Protein AF-A0A1B6IDR6-F1 (afdb_monomer_lite)

pLDDT: mean 71.95, std 17.37, range [39.53, 93.69]

Radius of gyration: 31.3 Å; chains: 1; bounding box: 97×71×40 Å

Secondary structure (DSSP, 8-state):
--------------------------------------------------------------BHHHH-SS--TTTTSBP------HHHHT-HHHHHHHHHHHS-HHHHT--THHHHHHHHHHHHHS---SHHHHHHHHHH--

Foldseek 3Di:
DDDDDDDDDDDDDDDDDDDDDPDDDDDDDDDDDDDDDDDDDDDDDDDDDDPPPPCPPPLPFDFLVNVDPDDDPRRVATDQDDDDDPVVVPPCSNLVSVVLNLDDPVLNPDDDPVNVVVVVVVCVVPPDPDPVVVVVVSVPPD

Organism: NCBI:txid320908

Structure (mmCIF, N/CA/C/O backbone):
data_AF-A0A1B6IDR6-F1
#
_entry.id   AF-A0A1B6IDR6-F1
#
loop_
_atom_site.group_PDB
_atom_site.id
_atom_site.type_symbol
_atom_site.label_atom_id
_atom_site.label_alt_id
_atom_site.label_comp_id
_atom_site.label_asym_id
_atom_site.label_entity_id
_atom_site.label_seq_id
_atom_site.pdbx_PDB_ins_code
_atom_site.Cartn_x
_atom_site.Cartn_y
_atom_site.Cartn_z
_atom_site.occupancy
_atom_site.B_iso_or_equiv
_atom_site.auth_seq_id
_atom_site.auth_comp_id
_atom_site.auth_asym_id
_atom_site.auth_atom_id
_atom_site.pdbx_PDB_model_num
ATOM 1 N N . VAL A 1 1 ? -64.707 -9.110 27.534 1.00 45.97 1 VAL A N 1
ATOM 2 C CA . VAL A 1 1 ? -63.615 -9.644 26.687 1.00 45.97 1 VAL A CA 1
ATOM 3 C C . VAL A 1 1 ? -63.129 -8.478 25.831 1.00 45.97 1 VAL A C 1
ATOM 5 O O . VAL A 1 1 ? -63.886 -8.035 24.987 1.00 45.97 1 VAL A O 1
ATOM 8 N N . LEU A 1 2 ? -62.181 -7.695 26.364 1.00 39.53 2 LEU A N 1
ATOM 9 C CA . LEU A 1 2 ? -60.781 -7.611 25.886 1.00 39.53 2 LEU A CA 1
ATOM 10 C C . LEU A 1 2 ? -60.692 -6.940 24.498 1.00 39.53 2 LEU A C 1
ATOM 12 O O . LEU A 1 2 ? -61.135 -7.527 23.525 1.00 39.53 2 LEU A O 1
ATOM 16 N N . GLN A 1 3 ? -60.335 -5.642 24.461 1.00 47.47 3 GLN A N 1
ATOM 17 C CA . GLN A 1 3 ? -59.024 -5.112 23.997 1.00 47.47 3 GLN A CA 1
ATOM 18 C C . GLN A 1 3 ? -58.888 -5.184 22.456 1.00 47.47 3 GLN A C 1
ATOM 20 O O . GLN A 1 3 ? -59.050 -6.247 21.889 1.00 47.47 3 GLN A O 1
ATOM 25 N N . MET A 1 4 ? -58.660 -4.124 21.675 1.00 51.09 4 MET A N 1
ATOM 26 C CA . MET A 1 4 ? -57.538 -3.175 21.671 1.00 51.09 4 MET A CA 1
ATOM 27 C C . MET A 1 4 ? -57.885 -2.034 20.688 1.00 51.09 4 MET A C 1
ATOM 29 O O . MET A 1 4 ? -58.405 -2.289 19.609 1.00 51.09 4 MET A O 1
ATOM 33 N N . LEU A 1 5 ? -57.840 -0.772 21.113 1.00 46.59 5 LEU A N 1
ATOM 34 C CA . LEU A 1 5 ? -56.722 0.170 20.930 1.00 46.59 5 LEU A CA 1
ATOM 35 C C . LEU A 1 5 ? -56.468 0.612 19.473 1.00 46.59 5 LEU A C 1
ATOM 37 O O . LEU A 1 5 ? -55.814 -0.067 18.696 1.00 46.59 5 LEU A O 1
ATOM 41 N N . GLN A 1 6 ? -56.931 1.839 19.211 1.00 45.03 6 GLN A N 1
ATOM 42 C CA . GLN A 1 6 ? -56.190 2.921 18.550 1.00 45.03 6 GLN A CA 1
ATOM 43 C C . GLN A 1 6 ? -55.741 2.692 17.097 1.00 45.03 6 GLN A C 1
ATOM 45 O O . GLN A 1 6 ? -54.623 2.279 16.814 1.00 45.03 6 GLN A O 1
ATOM 50 N N . THR A 1 7 ? -56.578 3.138 16.158 1.00 49.56 7 THR A N 1
ATOM 51 C CA . THR A 1 7 ? -56.129 3.552 14.824 1.00 49.56 7 THR A CA 1
ATOM 52 C C . THR A 1 7 ? -55.403 4.895 14.945 1.00 49.56 7 THR A C 1
ATOM 54 O O . THR A 1 7 ? -56.038 5.929 15.156 1.00 49.56 7 THR A O 1
ATOM 57 N N . TRP A 1 8 ? -54.074 4.893 14.853 1.00 50.78 8 TRP A N 1
ATOM 58 C CA . TRP A 1 8 ? -53.280 6.118 14.747 1.00 50.78 8 TRP A CA 1
ATOM 59 C C . TRP A 1 8 ? -53.428 6.729 13.350 1.00 50.78 8 TRP A C 1
ATOM 61 O O . TRP A 1 8 ? -52.929 6.199 12.360 1.00 50.78 8 TRP A O 1
ATOM 71 N N . THR A 1 9 ? -54.120 7.863 13.288 1.00 49.69 9 THR A N 1
ATOM 72 C CA . THR A 1 9 ? -54.093 8.802 12.169 1.00 49.69 9 THR A CA 1
ATOM 73 C C . THR A 1 9 ? -52.816 9.631 12.271 1.00 49.69 9 THR A C 1
ATOM 75 O O . THR A 1 9 ? -52.709 10.479 13.156 1.00 49.69 9 THR A O 1
ATOM 78 N N . TRP A 1 10 ? -51.850 9.408 11.383 1.00 48.12 10 TRP A N 1
ATOM 79 C CA . TRP A 1 10 ? -50.728 10.330 11.226 1.00 48.12 10 TRP A CA 1
ATOM 80 C C . TRP A 1 10 ? -51.032 11.286 10.079 1.00 48.12 10 TRP A C 1
ATOM 82 O O . TRP A 1 10 ? -50.934 10.934 8.906 1.00 48.12 10 TRP A O 1
ATOM 92 N N . THR A 1 11 ? -51.442 12.493 10.451 1.00 46.28 11 THR A N 1
ATOM 93 C CA . THR A 1 11 ? -51.477 13.670 9.586 1.00 46.28 11 THR A CA 1
ATOM 94 C C . THR A 1 11 ? -50.036 14.149 9.415 1.00 46.28 11 THR A C 1
ATOM 96 O O . THR A 1 11 ? -49.395 14.526 10.392 1.00 46.28 11 THR A O 1
ATOM 99 N N . THR A 1 12 ? -49.496 14.103 8.201 1.00 61.94 12 THR A N 1
ATOM 100 C CA . THR A 1 12 ? -48.190 14.695 7.884 1.00 61.94 12 THR A CA 1
ATOM 101 C C . THR A 1 12 ? -48.367 16.186 7.627 1.00 61.94 12 THR A C 1
ATOM 103 O O . THR A 1 12 ? -48.881 16.585 6.583 1.00 61.94 12 THR A O 1
ATOM 106 N N . GLU A 1 13 ? -47.960 16.997 8.597 1.00 58.62 13 GLU A N 1
ATOM 107 C CA . GLU A 1 13 ? -47.799 18.443 8.472 1.00 58.62 13 GLU A CA 1
ATOM 108 C C . GLU A 1 13 ? -46.514 18.725 7.678 1.00 58.62 13 GLU A C 1
ATOM 110 O O . GLU A 1 13 ? -45.419 18.344 8.090 1.00 58.62 13 GLU A O 1
ATOM 115 N N . ALA A 1 14 ? -46.655 19.319 6.492 1.00 51.84 14 ALA A N 1
ATOM 116 C CA . ALA A 1 14 ? -45.537 19.749 5.661 1.00 51.84 14 ALA A CA 1
ATOM 117 C C . ALA A 1 14 ? -45.108 21.153 6.100 1.00 51.84 14 ALA A C 1
ATOM 119 O O . ALA A 1 14 ? -45.814 22.127 5.841 1.00 51.84 14 ALA A O 1
ATOM 120 N N . THR A 1 15 ? -43.960 21.259 6.766 1.00 62.22 15 THR A N 1
ATOM 121 C CA . THR A 1 15 ? -43.306 22.543 7.009 1.00 62.22 15 THR A CA 1
ATOM 122 C C . THR A 1 15 ? -42.453 22.919 5.802 1.00 62.22 15 THR A C 1
ATOM 124 O O . THR A 1 15 ? -41.467 22.272 5.451 1.00 62.22 15 THR A O 1
ATOM 127 N N . ASP A 1 16 ? -42.911 23.981 5.156 1.00 48.03 16 ASP A N 1
ATOM 128 C CA . ASP A 1 16 ? -42.310 24.712 4.052 1.00 48.03 16 ASP A CA 1
ATOM 129 C C . ASP A 1 16 ? -40.982 25.352 4.505 1.00 48.03 16 ASP A C 1
ATOM 131 O O . ASP A 1 16 ? -40.967 26.316 5.272 1.00 48.03 16 ASP A O 1
ATOM 135 N N . MET A 1 17 ? -39.845 24.779 4.097 1.00 62.53 17 MET A N 1
ATOM 136 C CA . MET A 1 17 ? -38.533 25.403 4.291 1.00 62.53 17 MET A CA 1
ATOM 137 C C . MET A 1 17 ? -38.194 26.241 3.061 1.00 62.53 17 MET A C 1
ATOM 139 O O . MET A 1 17 ? -37.616 25.762 2.086 1.00 62.53 17 MET A O 1
ATOM 143 N N . ASN A 1 18 ? -38.558 27.514 3.153 1.00 56.66 18 ASN A N 1
ATOM 144 C CA . ASN A 1 18 ? -38.199 28.575 2.228 1.00 56.66 18 ASN A CA 1
ATOM 145 C C . ASN A 1 18 ? -36.670 28.803 2.260 1.00 56.66 18 ASN A C 1
ATOM 147 O O . ASN A 1 18 ? -36.147 29.372 3.219 1.00 56.66 18 ASN A O 1
ATOM 151 N N . VAL A 1 19 ? -35.938 28.337 1.241 1.00 57.50 19 VAL A N 1
ATOM 152 C CA . VAL A 1 19 ? -34.518 28.677 1.042 1.00 57.50 19 VAL A CA 1
ATOM 153 C C . VAL A 1 19 ? -34.463 29.951 0.211 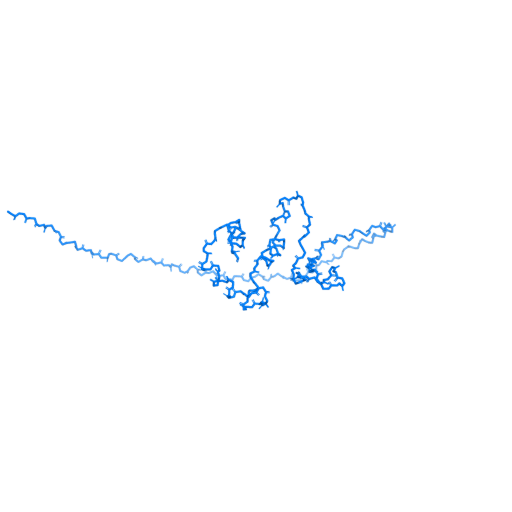1.00 57.50 19 VAL A C 1
ATOM 155 O O . VAL A 1 19 ? -34.594 29.918 -1.010 1.00 57.50 19 VAL A O 1
ATOM 158 N N . ASP A 1 20 ? -34.299 31.074 0.902 1.00 49.78 20 ASP A N 1
ATOM 159 C CA . ASP A 1 20 ? -34.012 32.359 0.277 1.00 49.78 20 ASP A CA 1
ATOM 160 C C . ASP A 1 20 ? -32.621 32.298 -0.372 1.00 49.78 20 ASP A C 1
ATOM 162 O O . ASP A 1 20 ? -31.607 32.036 0.284 1.00 49.78 20 ASP A O 1
ATOM 166 N N . ALA A 1 21 ? -32.589 32.462 -1.691 1.00 52.00 21 ALA A N 1
ATOM 167 C CA . ALA A 1 21 ? -31.373 32.491 -2.479 1.00 52.00 21 ALA A CA 1
ATOM 168 C C . ALA A 1 21 ? -30.708 33.859 -2.289 1.00 52.00 21 ALA A C 1
ATOM 170 O O . ALA A 1 21 ? -31.050 34.827 -2.968 1.00 52.00 21 ALA A O 1
ATOM 171 N N . SER A 1 22 ? -29.731 33.951 -1.385 1.00 52.97 22 SER A N 1
ATOM 172 C CA . SER A 1 22 ? -28.873 35.129 -1.310 1.00 52.97 22 SER A CA 1
ATOM 173 C C . SER A 1 22 ? -27.966 35.187 -2.544 1.00 52.97 22 SER A C 1
ATOM 175 O O . SER A 1 22 ? -26.954 34.497 -2.667 1.00 52.97 22 SER A O 1
ATOM 177 N N . VAL A 1 23 ? -28.375 36.029 -3.489 1.00 54.47 23 VAL A N 1
ATOM 178 C CA . VAL A 1 23 ? -27.578 36.502 -4.620 1.00 54.47 23 VAL A CA 1
ATOM 179 C C . VAL A 1 23 ? -26.309 37.162 -4.073 1.00 54.47 23 VAL A C 1
ATOM 181 O O . VAL A 1 23 ? -26.379 38.187 -3.399 1.00 54.47 23 VAL A O 1
ATOM 184 N N . THR A 1 24 ? -25.138 36.586 -4.347 1.00 60.94 24 THR A N 1
ATOM 185 C CA . THR A 1 24 ? -23.856 37.261 -4.113 1.00 60.94 24 THR A CA 1
ATOM 186 C C . THR A 1 24 ? -23.563 38.157 -5.310 1.00 60.94 24 THR A C 1
ATOM 188 O O . THR A 1 24 ? -23.159 37.671 -6.366 1.00 60.94 24 THR A O 1
ATOM 191 N N . ASP A 1 25 ? -23.816 39.451 -5.143 1.00 57.53 25 ASP A N 1
ATOM 192 C CA . ASP A 1 25 ? -23.490 40.504 -6.102 1.00 57.53 25 ASP A CA 1
ATOM 193 C C . ASP A 1 25 ? -21.963 40.608 -6.273 1.00 57.53 25 ASP A C 1
ATOM 195 O O . ASP A 1 25 ? -21.225 40.868 -5.317 1.00 57.53 25 ASP A O 1
ATOM 199 N N . ALA A 1 26 ? -21.479 40.323 -7.481 1.00 57.41 26 ALA A N 1
ATOM 200 C CA . ALA A 1 26 ? -20.073 40.428 -7.842 1.00 57.41 26 ALA A CA 1
ATOM 201 C C . ALA A 1 26 ? -19.791 41.871 -8.266 1.00 57.41 26 ALA A C 1
ATOM 203 O O . ALA A 1 26 ? -20.066 42.259 -9.399 1.00 57.41 26 ALA A O 1
ATOM 204 N N . THR A 1 27 ? -19.239 4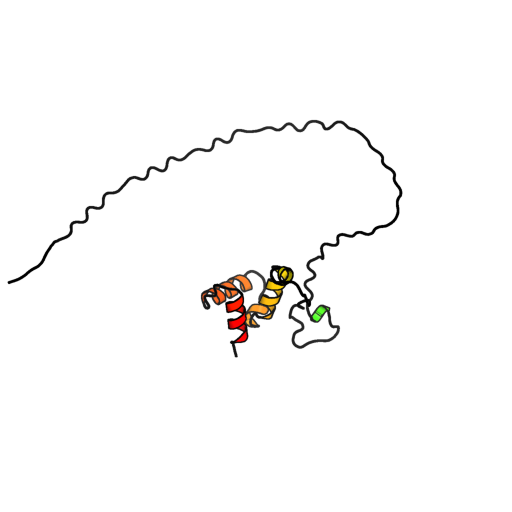2.663 -7.349 1.00 65.38 27 THR A N 1
ATOM 205 C CA . THR A 1 27 ? -18.727 43.997 -7.662 1.00 65.38 27 THR A CA 1
ATOM 206 C C . THR A 1 27 ? -17.247 43.925 -8.030 1.00 65.38 27 THR A C 1
ATOM 208 O O . THR A 1 27 ? -16.402 43.478 -7.249 1.00 65.38 27 THR A O 1
ATOM 211 N N . ASP A 1 28 ? -16.988 44.357 -9.265 1.00 54.94 28 ASP A N 1
ATOM 212 C CA . ASP A 1 28 ? -15.700 44.608 -9.907 1.00 54.94 28 ASP A CA 1
ATOM 213 C C . ASP A 1 28 ? -14.731 45.368 -9.000 1.00 54.94 28 ASP A C 1
ATOM 215 O O . ASP A 1 28 ? -15.088 46.365 -8.366 1.00 54.94 28 ASP A O 1
ATOM 219 N N . ARG A 1 29 ? -13.469 44.934 -8.982 1.00 65.31 29 ARG A N 1
ATOM 220 C CA . ARG A 1 29 ? -12.372 45.748 -8.459 1.00 65.31 29 ARG A CA 1
ATOM 221 C C . ARG A 1 29 ? -11.245 45.756 -9.477 1.00 65.31 29 ARG A C 1
ATOM 223 O O . ARG A 1 29 ? -10.352 44.912 -9.426 1.00 65.31 29 ARG A O 1
ATOM 230 N N . ASP A 1 30 ? -11.305 46.733 -10.372 1.00 57.97 30 ASP A N 1
ATOM 231 C CA . ASP A 1 30 ? -10.171 47.163 -11.177 1.00 57.97 30 ASP A CA 1
ATOM 232 C C . ASP A 1 30 ? -9.056 47.636 -10.234 1.00 57.97 30 ASP A C 1
ATOM 234 O O . ASP A 1 30 ? -9.193 48.640 -9.531 1.00 57.97 30 ASP A O 1
ATOM 238 N N . VAL A 1 31 ? -7.956 46.884 -10.165 1.00 63.12 31 VAL A N 1
ATOM 239 C CA . VAL A 1 31 ? -6.709 47.357 -9.555 1.00 63.12 31 VAL A CA 1
ATOM 240 C C . VAL A 1 31 ? -5.769 47.690 -10.698 1.00 63.12 31 VAL A C 1
ATOM 242 O O . VAL A 1 31 ? -5.173 46.804 -11.310 1.00 63.12 31 VAL A O 1
ATOM 245 N N . ASP A 1 32 ? -5.700 48.987 -10.986 1.00 50.94 32 ASP A N 1
ATOM 246 C CA . ASP A 1 32 ? -4.810 49.587 -11.968 1.00 50.94 32 ASP A CA 1
ATOM 247 C C . ASP A 1 32 ? -3.362 49.146 -11.731 1.00 50.94 32 ASP A C 1
ATOM 249 O O . ASP A 1 32 ? -2.776 49.323 -10.658 1.00 50.94 32 ASP A O 1
ATOM 253 N N . ALA A 1 33 ? -2.775 48.574 -12.777 1.00 55.94 33 ALA A N 1
ATOM 254 C CA . ALA A 1 33 ? -1.351 48.351 -12.873 1.00 55.94 33 ALA A CA 1
ATOM 255 C C . ALA A 1 33 ? -0.671 49.697 -13.150 1.00 55.94 33 ALA A C 1
ATOM 257 O O . ALA A 1 33 ? -0.612 50.143 -14.294 1.00 55.94 33 ALA A O 1
ATOM 258 N N . SER A 1 34 ? -0.122 50.344 -12.122 1.00 53.38 34 SER A N 1
ATOM 259 C CA . SER A 1 34 ? 0.796 51.458 -12.348 1.00 53.38 34 SER A CA 1
ATOM 260 C C . SER A 1 34 ? 1.837 51.605 -11.236 1.00 53.38 34 SER A C 1
ATOM 262 O O . SER A 1 34 ? 1.526 52.030 -10.128 1.00 53.38 34 SER A O 1
ATOM 264 N N . VAL A 1 35 ? 3.084 51.340 -11.636 1.00 53.84 35 VAL A N 1
ATOM 265 C CA . VAL A 1 35 ? 4.318 52.002 -11.188 1.00 53.84 35 VAL A CA 1
ATOM 266 C C . VAL A 1 35 ? 4.801 51.676 -9.770 1.00 53.84 35 VAL A C 1
ATOM 268 O O . VAL A 1 35 ? 4.411 52.298 -8.789 1.00 53.84 35 VAL A O 1
ATOM 271 N N . THR A 1 36 ? 5.793 50.788 -9.688 1.00 55.03 36 THR A N 1
ATOM 272 C CA . THR A 1 36 ? 6.848 50.911 -8.673 1.00 55.03 36 THR A CA 1
ATOM 273 C C . THR A 1 36 ? 8.056 51.548 -9.343 1.00 55.03 36 THR A C 1
ATOM 275 O O . THR A 1 36 ? 8.786 50.880 -10.077 1.00 55.03 36 THR A O 1
ATOM 278 N N . ASP A 1 37 ? 8.202 52.854 -9.141 1.00 55.56 37 ASP A N 1
ATOM 279 C CA . ASP A 1 37 ? 9.394 53.602 -9.524 1.00 55.56 37 ASP A CA 1
ATOM 280 C C . ASP A 1 37 ? 10.534 53.302 -8.532 1.00 55.56 37 ASP A C 1
ATOM 282 O O . ASP A 1 37 ? 10.302 52.983 -7.364 1.00 55.56 37 ASP A O 1
ATOM 286 N N . ALA A 1 38 ? 11.752 53.319 -9.057 1.00 53.69 38 ALA A N 1
ATOM 287 C CA . ALA A 1 38 ? 12.945 52.628 -8.575 1.00 53.69 38 ALA A CA 1
ATOM 288 C C . ALA A 1 38 ? 13.541 53.106 -7.232 1.00 53.69 38 ALA A C 1
ATOM 290 O O . ALA A 1 38 ? 13.528 54.295 -6.935 1.00 53.69 38 ALA A O 1
ATOM 291 N N . THR A 1 39 ? 14.250 52.204 -6.533 1.00 60.84 39 THR A N 1
ATOM 292 C CA . THR A 1 39 ? 15.574 52.523 -5.961 1.00 60.84 39 THR A CA 1
ATOM 293 C C . THR A 1 39 ? 16.498 51.310 -5.972 1.00 60.84 39 THR A C 1
ATOM 295 O O . THR A 1 39 ? 16.214 50.266 -5.388 1.00 60.84 39 THR A O 1
ATOM 298 N N . ASP A 1 40 ? 17.605 51.548 -6.655 1.00 53.38 40 ASP A N 1
ATOM 299 C CA . ASP A 1 40 ? 18.841 50.806 -6.810 1.00 53.38 40 ASP A CA 1
ATOM 300 C C . ASP A 1 40 ? 19.575 50.613 -5.466 1.00 53.38 40 ASP A C 1
ATOM 302 O O . ASP A 1 40 ? 19.755 51.567 -4.705 1.00 53.38 40 ASP A O 1
ATOM 306 N N . MET A 1 41 ? 19.992 49.381 -5.173 1.00 63.94 41 MET A N 1
ATOM 307 C CA . MET A 1 41 ? 21.013 49.076 -4.169 1.00 63.94 41 MET A CA 1
ATOM 308 C C . MET A 1 41 ? 21.899 47.959 -4.718 1.00 63.94 41 MET A C 1
ATOM 310 O O . MET A 1 41 ? 21.691 46.779 -4.433 1.00 63.94 41 MET A O 1
ATOM 314 N N . ASP A 1 42 ? 22.912 48.350 -5.484 1.00 55.25 42 ASP A N 1
ATOM 315 C CA . ASP A 1 42 ? 24.104 47.540 -5.697 1.00 55.25 42 ASP A CA 1
ATOM 316 C C . ASP A 1 42 ? 24.775 47.248 -4.342 1.00 55.25 42 ASP A C 1
ATOM 318 O O . ASP A 1 42 ? 25.369 48.124 -3.708 1.00 55.25 42 ASP A O 1
ATOM 322 N N . VAL A 1 43 ? 24.697 45.995 -3.892 1.00 58.12 43 VAL A N 1
ATOM 323 C CA . VAL A 1 43 ? 25.578 45.456 -2.850 1.00 58.12 43 VAL A CA 1
ATOM 324 C C . VAL A 1 43 ? 26.440 44.385 -3.502 1.00 58.12 43 VAL A C 1
ATOM 326 O O . VAL A 1 43 ? 26.093 43.205 -3.506 1.00 58.12 43 VAL A O 1
ATOM 329 N N . ASP A 1 44 ? 27.576 44.802 -4.059 1.00 46.38 44 ASP A N 1
ATOM 330 C CA . ASP A 1 44 ? 28.674 43.875 -4.311 1.00 46.38 44 ASP A CA 1
ATOM 331 C C . ASP A 1 44 ? 29.351 43.563 -2.972 1.00 46.38 44 ASP A C 1
ATOM 333 O O . ASP A 1 44 ? 30.061 44.381 -2.383 1.00 46.38 44 ASP A O 1
ATOM 337 N N . CYS A 1 45 ? 29.076 42.365 -2.469 1.00 51.50 45 CYS A N 1
ATOM 338 C CA . CYS A 1 45 ? 29.859 41.729 -1.431 1.00 51.50 45 CYS A CA 1
ATOM 339 C C . CYS A 1 45 ? 30.245 40.345 -1.944 1.00 51.50 45 CYS A C 1
ATOM 341 O O . CYS A 1 45 ? 29.568 39.343 -1.714 1.00 51.50 45 CYS A O 1
ATOM 343 N N . SER A 1 46 ? 31.362 40.303 -2.658 1.00 50.81 46 SER A N 1
ATOM 344 C CA . SER A 1 46 ? 32.178 39.113 -2.826 1.00 50.81 46 SER A CA 1
ATOM 345 C C . SER A 1 46 ? 32.526 38.507 -1.456 1.00 50.81 46 SER A C 1
ATOM 347 O O . SER A 1 46 ? 33.514 38.901 -0.832 1.00 50.81 46 SER A O 1
ATOM 349 N N . VAL A 1 47 ? 31.739 37.533 -0.991 1.00 47.75 47 VAL A N 1
ATOM 350 C CA . VAL A 1 47 ? 32.149 36.568 0.036 1.00 47.75 47 VAL A CA 1
ATOM 351 C C . VAL A 1 47 ? 31.763 35.160 -0.406 1.00 47.75 47 VAL A C 1
ATOM 353 O O . VAL A 1 47 ? 30.657 34.867 -0.846 1.00 47.75 47 VAL A O 1
ATOM 356 N N . THR A 1 48 ? 32.789 34.333 -0.314 1.00 47.47 48 THR A N 1
ATOM 357 C CA . THR A 1 48 ? 32.998 32.951 -0.721 1.00 47.47 48 THR A CA 1
ATOM 358 C C . THR A 1 48 ? 31.951 31.947 -0.248 1.00 47.47 48 THR A C 1
ATOM 360 O O . THR A 1 48 ? 31.555 31.963 0.911 1.00 47.47 48 THR A O 1
ATOM 363 N N . GLU A 1 49 ? 31.640 31.017 -1.153 1.00 53.00 49 GLU A N 1
ATOM 364 C CA . GLU A 1 49 ? 31.322 29.604 -0.910 1.00 53.00 49 GLU A CA 1
ATOM 365 C C . GLU A 1 49 ? 30.631 29.260 0.420 1.00 53.00 49 GLU A C 1
ATOM 367 O O . GLU A 1 49 ? 31.265 28.911 1.412 1.00 53.00 49 GLU A O 1
ATOM 372 N N . ALA A 1 50 ? 29.306 29.194 0.369 1.00 42.78 50 ALA A N 1
ATOM 373 C CA . ALA A 1 50 ? 28.574 28.120 1.018 1.00 42.78 50 ALA A CA 1
ATOM 374 C C . ALA A 1 50 ? 27.542 27.625 0.008 1.00 42.78 50 ALA A C 1
ATOM 376 O O . ALA A 1 50 ? 26.548 28.290 -0.283 1.00 42.78 50 ALA A O 1
ATOM 377 N N . THR A 1 51 ? 27.812 26.466 -0.588 1.00 45.00 51 THR A N 1
ATOM 378 C CA . THR A 1 51 ? 26.791 25.670 -1.262 1.00 45.00 51 THR A CA 1
ATOM 379 C C . THR A 1 51 ? 25.842 25.126 -0.201 1.00 45.00 51 THR A C 1
ATOM 381 O O . THR A 1 51 ? 25.808 23.924 0.047 1.00 45.00 51 THR A O 1
ATOM 384 N N . ASP A 1 52 ? 25.046 25.992 0.415 1.00 45.03 52 ASP A N 1
ATOM 385 C CA . ASP A 1 52 ? 23.831 25.559 1.086 1.00 45.03 52 ASP A CA 1
ATOM 386 C C . ASP A 1 52 ? 22.777 25.428 -0.005 1.00 45.03 52 ASP A C 1
ATOM 388 O O . ASP A 1 52 ? 21.805 26.173 -0.123 1.00 45.03 52 ASP A O 1
ATOM 392 N N . THR A 1 53 ? 23.012 24.436 -0.868 1.00 48.72 53 THR A N 1
ATOM 393 C CA . THR A 1 53 ? 21.907 23.724 -1.474 1.00 48.72 53 THR A CA 1
ATOM 394 C C . THR A 1 53 ? 21.099 23.188 -0.300 1.00 48.72 53 THR A C 1
ATOM 396 O O . THR A 1 53 ? 21.369 22.094 0.202 1.00 48.72 53 THR A O 1
ATOM 399 N N . GLU A 1 54 ? 20.109 23.963 0.136 1.00 49.47 54 GLU A N 1
ATOM 400 C CA . GLU A 1 54 ? 18.876 23.483 0.749 1.00 49.47 54 GLU A CA 1
ATOM 401 C C . GLU A 1 54 ? 18.205 22.578 -0.296 1.00 49.47 54 GLU A C 1
ATOM 403 O O . GLU A 1 54 ? 17.175 22.878 -0.900 1.00 49.47 54 GLU A O 1
ATOM 408 N N . ASN A 1 55 ? 18.876 21.460 -0.570 1.00 48.84 55 ASN A N 1
ATOM 409 C CA . ASN A 1 55 ? 18.354 20.291 -1.217 1.00 48.84 55 ASN A CA 1
ATOM 410 C C . ASN A 1 55 ? 17.303 19.783 -0.238 1.00 48.84 55 ASN A C 1
ATOM 412 O O . ASN A 1 55 ? 17.561 18.909 0.591 1.00 48.84 55 ASN A O 1
ATOM 416 N N . LEU A 1 56 ? 16.092 20.331 -0.337 1.00 47.06 56 LEU A N 1
ATOM 417 C CA . LEU A 1 56 ? 14.914 19.509 -0.134 1.00 47.06 56 LEU A CA 1
ATOM 418 C C . LEU A 1 56 ? 15.203 18.237 -0.925 1.00 47.06 56 LEU A C 1
ATOM 420 O O . LEU A 1 56 ? 15.391 18.347 -2.139 1.00 47.06 56 LEU A O 1
ATOM 424 N N . PRO A 1 57 ? 15.349 17.064 -0.284 1.00 51.91 57 PRO A N 1
ATOM 425 C CA . PRO A 1 57 ? 15.612 15.873 -1.051 1.00 51.91 57 PRO A CA 1
ATOM 426 C C . PRO A 1 57 ? 14.418 15.742 -1.985 1.00 51.91 57 PRO A C 1
ATOM 428 O O . PRO A 1 57 ? 13.284 15.547 -1.525 1.00 51.91 57 PRO A O 1
ATOM 431 N N . GLU A 1 58 ? 14.672 15.888 -3.290 1.00 51.91 58 GLU A N 1
ATOM 432 C CA . GLU A 1 58 ? 13.825 15.289 -4.304 1.00 51.91 58 GLU A CA 1
ATOM 433 C C . GLU A 1 58 ? 13.419 13.935 -3.742 1.00 51.91 58 GLU A C 1
ATOM 435 O O . GLU A 1 58 ? 14.255 13.214 -3.189 1.00 51.91 58 GLU A O 1
ATOM 440 N N . ILE A 1 59 ? 12.121 13.644 -3.753 1.00 56.44 59 ILE A N 1
ATOM 441 C CA . ILE A 1 59 ? 11.586 12.404 -3.205 1.00 56.44 59 ILE A CA 1
ATOM 442 C C . ILE A 1 59 ? 12.150 11.287 -4.086 1.00 56.44 59 ILE A C 1
ATOM 444 O O . ILE A 1 59 ? 11.530 10.875 -5.063 1.00 56.44 59 ILE A O 1
ATOM 448 N N . LEU A 1 60 ? 13.366 10.849 -3.777 1.00 57.59 60 LEU A N 1
ATOM 449 C CA . LEU A 1 60 ? 14.095 9.869 -4.541 1.00 57.59 60 LEU A CA 1
ATOM 450 C C . LEU A 1 60 ? 13.462 8.544 -4.155 1.00 57.59 60 LEU A C 1
ATOM 452 O O . LEU A 1 60 ? 13.703 7.975 -3.088 1.00 57.59 60 LEU A O 1
ATOM 456 N N . VAL A 1 61 ? 12.513 8.115 -4.976 1.00 68.31 61 VAL A N 1
ATOM 457 C CA . VAL A 1 61 ? 11.838 6.841 -4.782 1.00 68.31 61 VAL A CA 1
ATOM 458 C C . VAL A 1 61 ? 12.783 5.754 -5.282 1.00 68.31 61 VAL A C 1
ATOM 460 O O . VAL A 1 61 ? 12.705 5.322 -6.430 1.00 68.31 61 VAL A O 1
ATOM 463 N N . GLU A 1 62 ? 13.703 5.332 -4.420 1.00 81.31 62 GLU A N 1
ATOM 464 C CA . GLU A 1 62 ? 14.640 4.260 -4.738 1.00 81.31 62 GLU A CA 1
ATOM 465 C C . GLU A 1 62 ? 13.951 2.892 -4.696 1.00 81.31 62 GLU A C 1
ATOM 467 O O . GLU A 1 62 ? 13.204 2.544 -3.773 1.00 81.31 62 GLU A O 1
ATOM 472 N N . THR A 1 63 ? 14.222 2.084 -5.717 1.00 83.38 63 THR A N 1
ATOM 473 C CA . THR A 1 63 ? 13.837 0.670 -5.758 1.00 83.38 63 THR A CA 1
ATOM 474 C C . THR A 1 63 ? 15.081 -0.197 -5.666 1.00 83.38 63 THR A C 1
ATOM 476 O O . THR A 1 63 ? 16.178 0.237 -6.020 1.00 83.38 63 THR A O 1
ATOM 479 N N . HIS A 1 64 ? 14.929 -1.445 -5.229 1.00 83.06 64 HIS A N 1
ATOM 480 C CA . HIS A 1 64 ? 16.068 -2.361 -5.122 1.00 83.06 64 HIS A CA 1
ATOM 481 C C . HIS A 1 64 ? 16.754 -2.647 -6.473 1.00 83.06 64 HIS A C 1
ATOM 483 O O . HIS A 1 64 ? 17.930 -3.002 -6.468 1.00 83.06 64 HIS A O 1
ATOM 489 N N . VAL A 1 65 ? 16.064 -2.470 -7.613 1.00 81.75 65 VAL A N 1
ATOM 490 C CA . VAL A 1 65 ? 16.687 -2.499 -8.958 1.00 81.75 65 VAL A CA 1
ATOM 491 C C . VAL A 1 65 ? 17.729 -1.392 -9.113 1.00 81.75 65 VAL A C 1
ATOM 493 O O . VAL A 1 65 ? 18.766 -1.608 -9.723 1.00 81.75 65 VAL A O 1
ATOM 496 N N . THR A 1 66 ? 17.450 -0.199 -8.595 1.00 80.56 66 THR A N 1
ATOM 497 C CA . THR A 1 66 ? 18.331 0.964 -8.751 1.00 80.56 66 THR A CA 1
ATOM 498 C C . THR A 1 66 ? 19.543 0.872 -7.828 1.00 80.56 66 THR A C 1
ATOM 500 O O . THR A 1 66 ? 20.635 1.290 -8.196 1.00 80.56 66 THR A O 1
ATOM 503 N N . VAL A 1 67 ? 19.358 0.298 -6.636 1.00 84.50 67 VAL A N 1
ATOM 504 C CA . VAL A 1 67 ? 20.409 0.205 -5.611 1.00 84.50 67 VAL A CA 1
ATOM 505 C C . VAL A 1 67 ? 21.402 -0.928 -5.888 1.00 84.50 67 VAL A C 1
ATOM 507 O O . VAL A 1 67 ? 22.571 -0.837 -5.512 1.00 84.50 67 VAL A O 1
ATOM 510 N N . HIS A 1 68 ? 20.969 -2.012 -6.535 1.00 80.31 68 HIS A N 1
ATOM 511 C CA . HIS A 1 68 ? 21.815 -3.177 -6.789 1.00 80.31 68 HIS A CA 1
ATOM 512 C C . HIS A 1 68 ? 22.020 -3.410 -8.285 1.00 80.31 68 HIS A C 1
ATOM 514 O O . HIS A 1 68 ? 21.071 -3.470 -9.053 1.00 80.31 68 HIS A O 1
ATOM 520 N N . SER A 1 69 ? 23.272 -3.649 -8.684 1.00 85.00 69 SER A N 1
ATOM 521 C CA . SER A 1 69 ? 23.635 -3.970 -10.075 1.00 85.00 69 SER A CA 1
ATOM 522 C C . SER A 1 69 ? 23.187 -5.378 -10.522 1.00 85.00 69 SER A C 1
ATOM 524 O O . SER A 1 69 ? 23.216 -5.715 -11.702 1.00 85.00 69 SER A O 1
ATOM 526 N N . TYR A 1 70 ? 22.749 -6.224 -9.585 1.00 87.69 70 TYR A N 1
ATOM 527 C CA . TYR A 1 70 ? 22.330 -7.603 -9.835 1.00 87.69 70 TYR A CA 1
ATOM 528 C C . TYR A 1 70 ? 20.844 -7.818 -9.494 1.00 87.69 70 TYR A C 1
ATOM 530 O O . TYR A 1 70 ? 20.296 -7.127 -8.629 1.00 87.69 70 TYR A O 1
ATOM 538 N N . PRO A 1 71 ? 20.168 -8.795 -10.131 1.00 83.44 71 PRO A N 1
ATOM 539 C CA . PRO A 1 71 ? 18.759 -9.060 -9.874 1.00 83.44 71 PRO A CA 1
ATOM 540 C C . PRO A 1 71 ? 18.548 -9.603 -8.458 1.00 83.44 71 PRO A C 1
ATOM 542 O O . PRO A 1 71 ? 19.163 -10.584 -8.043 1.00 83.44 71 PRO A O 1
ATOM 545 N N . THR A 1 72 ? 17.619 -8.992 -7.727 1.00 85.31 72 THR A N 1
ATOM 546 C CA . THR A 1 72 ? 17.187 -9.457 -6.405 1.00 85.31 72 THR A CA 1
ATOM 547 C C . THR A 1 7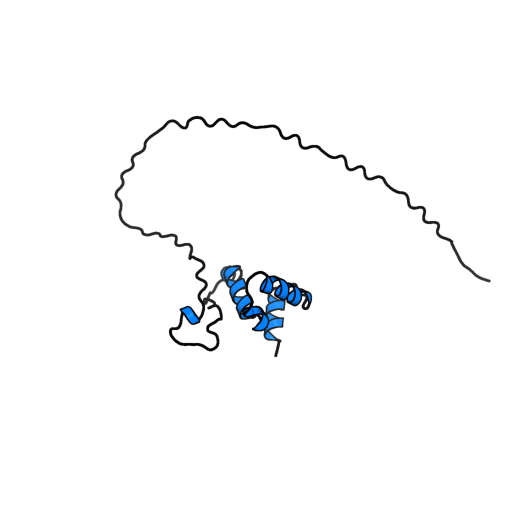2 ? 15.742 -9.951 -6.458 1.00 85.31 72 THR A C 1
ATOM 549 O O . THR A 1 72 ? 14.928 -9.471 -7.248 1.00 85.31 72 THR A O 1
ATOM 552 N N . ARG A 1 73 ? 15.379 -10.907 -5.590 1.00 83.25 73 ARG A N 1
ATOM 553 C CA . ARG A 1 73 ? 14.018 -11.488 -5.525 1.00 83.25 73 ARG A CA 1
ATOM 554 C C . ARG A 1 73 ? 12.917 -10.429 -5.353 1.00 83.25 73 ARG A C 1
ATOM 556 O O . ARG A 1 73 ? 11.786 -10.632 -5.780 1.00 83.25 73 ARG A O 1
ATOM 563 N N . HIS A 1 74 ? 13.246 -9.301 -4.729 1.00 83.00 74 HIS A N 1
ATOM 564 C CA . HIS A 1 74 ? 12.328 -8.201 -4.448 1.00 83.00 74 HIS A CA 1
ATOM 565 C C . HIS A 1 74 ? 12.765 -6.894 -5.109 1.00 83.00 74 HIS A C 1
ATOM 567 O O . HIS A 1 74 ? 12.499 -5.820 -4.577 1.00 83.00 74 HIS A O 1
ATOM 573 N N . ALA A 1 75 ? 13.394 -6.977 -6.283 1.00 82.88 75 ALA A N 1
ATOM 574 C CA . ALA A 1 75 ? 13.937 -5.812 -6.970 1.00 82.88 75 ALA A CA 1
ATOM 575 C C . ALA A 1 75 ? 12.881 -4.709 -7.204 1.00 82.88 75 ALA A C 1
ATOM 577 O O . ALA A 1 75 ? 13.168 -3.525 -7.056 1.00 82.88 75 ALA A O 1
ATOM 578 N N . SER A 1 76 ? 11.630 -5.098 -7.483 1.00 83.50 76 SER A N 1
ATOM 579 C CA . SER A 1 76 ? 10.509 -4.172 -7.695 1.00 83.50 76 SER A CA 1
ATOM 580 C C . SER A 1 76 ? 9.957 -3.525 -6.415 1.00 83.50 76 SER A C 1
ATOM 582 O O . SER A 1 76 ? 8.992 -2.767 -6.499 1.00 83.50 76 SER A O 1
ATOM 584 N N . ARG A 1 77 ? 10.454 -3.893 -5.225 1.00 87.88 77 ARG A N 1
ATOM 585 C CA . ARG A 1 77 ? 10.030 -3.285 -3.956 1.00 87.88 77 ARG A CA 1
ATOM 586 C C . ARG A 1 77 ? 10.783 -1.976 -3.731 1.00 87.88 77 ARG A C 1
ATOM 588 O O . ARG A 1 77 ? 11.949 -1.841 -4.106 1.00 87.88 77 ARG A O 1
ATOM 595 N N . PHE A 1 78 ? 10.097 -1.028 -3.103 1.00 89.81 78 PHE A N 1
ATOM 596 C CA . PHE A 1 78 ? 10.701 0.223 -2.662 1.00 89.81 78 PHE A CA 1
ATOM 597 C C . PHE A 1 78 ? 11.650 -0.040 -1.501 1.00 89.81 78 PHE A C 1
ATOM 599 O O . PHE A 1 78 ? 11.326 -0.830 -0.606 1.00 89.81 78 PHE A O 1
ATOM 606 N N . VAL A 1 79 ? 12.792 0.637 -1.508 1.00 89.38 79 VAL A N 1
ATOM 607 C CA . VAL A 1 79 ? 13.735 0.592 -0.394 1.00 89.38 79 VAL A CA 1
ATOM 608 C C . VAL A 1 79 ? 13.199 1.505 0.699 1.00 89.38 79 VAL A C 1
ATOM 610 O O . VAL A 1 79 ? 12.988 2.692 0.475 1.00 89.38 79 VAL A O 1
ATOM 613 N N . LEU A 1 80 ? 12.938 0.946 1.881 1.00 89.19 80 LEU A N 1
ATOM 614 C CA . LEU A 1 80 ? 12.509 1.733 3.033 1.00 89.19 80 LEU A CA 1
ATOM 615 C C . LEU A 1 80 ? 13.753 2.176 3.812 1.00 89.19 80 LEU A C 1
ATOM 617 O O . LEU A 1 80 ? 14.418 1.316 4.397 1.00 89.19 80 LEU A O 1
ATOM 621 N N . PRO A 1 81 ? 14.079 3.479 3.853 1.00 86.88 81 PRO A N 1
ATOM 622 C CA . PRO A 1 81 ? 15.231 3.953 4.604 1.00 86.88 81 PRO A CA 1
ATOM 623 C C . PRO A 1 81 ? 15.047 3.706 6.105 1.00 86.88 81 PRO A C 1
ATOM 625 O O . PRO A 1 81 ? 13.960 3.884 6.676 1.00 86.88 81 PRO A O 1
ATOM 628 N N . GLN A 1 82 ? 16.136 3.300 6.755 1.00 87.50 82 GLN A N 1
ATOM 629 C CA . GLN A 1 82 ? 16.178 3.145 8.203 1.00 87.50 82 GLN A CA 1
ATOM 630 C C . GLN A 1 82 ? 16.068 4.524 8.866 1.00 87.50 82 GLN A C 1
ATOM 632 O O . GLN A 1 82 ? 16.741 5.473 8.476 1.00 87.50 82 GLN A O 1
ATOM 637 N N . HIS A 1 83 ? 15.217 4.641 9.880 1.00 89.12 83 HIS A N 1
ATOM 638 C CA . HIS A 1 83 ? 14.958 5.896 10.584 1.00 89.12 83 HIS A CA 1
ATOM 639 C C . HIS A 1 83 ? 14.724 5.623 12.074 1.00 89.12 83 HIS A C 1
ATOM 641 O O . HIS A 1 83 ? 14.547 4.479 12.489 1.00 89.12 83 HIS A O 1
ATOM 647 N N . ARG A 1 84 ? 14.778 6.684 12.890 1.00 89.12 84 ARG A N 1
ATOM 648 C CA . ARG A 1 84 ? 14.701 6.605 14.364 1.00 89.12 84 ARG A CA 1
ATOM 649 C C . ARG A 1 84 ? 13.592 7.473 14.970 1.00 89.12 84 ARG A C 1
ATOM 651 O O . ARG A 1 84 ? 13.481 7.541 16.188 1.00 89.12 84 ARG A O 1
ATOM 658 N N . THR A 1 85 ? 12.812 8.177 14.149 1.00 91.12 85 THR A N 1
ATOM 659 C CA . THR A 1 85 ? 11.833 9.175 14.605 1.00 91.12 85 THR A CA 1
ATOM 660 C C . THR A 1 85 ? 10.423 8.873 14.107 1.00 91.12 85 THR A C 1
ATOM 662 O O . THR A 1 85 ? 10.206 8.626 12.923 1.00 91.12 85 THR A O 1
ATOM 665 N N . ALA A 1 86 ? 9.435 9.006 14.998 1.00 87.00 86 ALA A N 1
ATOM 666 C CA . ALA A 1 86 ? 8.019 8.806 14.669 1.00 87.00 86 ALA A CA 1
ATOM 667 C C . ALA A 1 86 ? 7.482 9.827 13.644 1.00 87.00 86 ALA A C 1
ATOM 669 O O . ALA A 1 86 ? 6.554 9.540 12.893 1.00 87.00 86 ALA A O 1
ATOM 670 N N . LEU A 1 87 ? 8.072 11.028 13.570 1.00 88.62 87 LEU A N 1
ATOM 671 C CA . LEU A 1 87 ? 7.730 12.009 12.532 1.00 88.62 87 LEU A CA 1
ATOM 672 C C . LEU A 1 87 ? 8.060 11.494 11.128 1.00 88.62 87 LEU A C 1
ATOM 674 O O . LEU A 1 87 ? 7.344 11.812 10.182 1.00 88.62 87 LEU A O 1
ATOM 678 N N . PHE A 1 88 ? 9.121 10.695 10.989 1.00 86.81 88 PHE A N 1
ATOM 679 C CA . PHE A 1 88 ? 9.492 10.100 9.712 1.00 86.81 88 PHE A CA 1
ATOM 680 C C . PHE A 1 88 ? 8.498 9.013 9.292 1.00 86.81 88 PHE A C 1
ATOM 682 O O . PHE A 1 88 ? 8.088 8.978 8.135 1.00 86.81 88 PHE A O 1
ATOM 689 N N . GLU A 1 89 ? 8.036 8.201 10.244 1.00 86.44 89 GLU A N 1
ATOM 690 C CA . GLU A 1 89 ? 7.017 7.169 10.011 1.00 86.44 89 GLU A CA 1
ATOM 691 C C . GLU A 1 89 ? 5.689 7.746 9.526 1.00 86.44 89 GLU A C 1
ATOM 693 O O . GLU A 1 89 ? 4.996 7.109 8.738 1.00 86.44 89 GLU A O 1
ATOM 698 N N . LYS A 1 90 ? 5.343 8.961 9.963 1.00 87.81 90 LYS A N 1
ATOM 699 C CA . LYS A 1 90 ? 4.114 9.658 9.560 1.00 87.81 90 LYS A CA 1
ATOM 700 C C . LYS A 1 90 ? 4.205 10.324 8.186 1.00 87.81 90 LYS A C 1
ATOM 702 O O . LYS A 1 90 ? 3.193 10.823 7.694 1.00 87.81 90 LYS A O 1
ATOM 707 N N . LYS A 1 91 ? 5.383 10.358 7.551 1.00 89.81 91 LYS A N 1
ATOM 708 C CA . LYS A 1 91 ? 5.528 10.966 6.223 1.00 89.81 91 LYS A CA 1
ATOM 709 C C . LYS A 1 91 ? 4.719 10.166 5.193 1.00 89.81 91 LYS A C 1
ATOM 711 O O . LYS A 1 91 ? 4.902 8.950 5.099 1.00 89.81 91 LYS A O 1
ATOM 716 N N . PRO A 1 92 ? 3.887 10.817 4.358 1.00 88.38 92 PRO A N 1
ATOM 717 C CA . PRO A 1 92 ? 3.063 10.117 3.371 1.00 88.38 92 PRO A CA 1
ATOM 718 C C . PRO A 1 92 ? 3.907 9.365 2.337 1.00 88.38 92 PRO A C 1
ATOM 720 O O . PRO A 1 92 ? 3.484 8.325 1.841 1.00 88.38 92 PRO A O 1
ATOM 723 N N . SER A 1 93 ? 5.120 9.844 2.048 1.00 88.31 93 SER A N 1
ATOM 724 C CA . SER A 1 93 ? 6.090 9.141 1.206 1.00 88.31 93 SER A CA 1
ATOM 725 C C . SER A 1 93 ? 6.508 7.802 1.818 1.00 88.31 93 SER A C 1
ATOM 727 O O . SER A 1 93 ? 6.414 6.772 1.152 1.00 88.31 93 SER A O 1
ATOM 729 N N . TYR A 1 94 ? 6.898 7.801 3.096 1.00 89.44 94 TYR A N 1
ATOM 730 C CA . TYR A 1 94 ? 7.303 6.597 3.818 1.00 89.44 94 TYR A CA 1
ATOM 731 C C . TYR A 1 94 ? 6.141 5.603 3.953 1.00 89.44 94 TYR A C 1
ATOM 733 O O . TYR A 1 94 ? 6.269 4.435 3.579 1.00 89.44 94 TYR A O 1
ATOM 741 N N . VAL A 1 95 ? 4.973 6.078 4.405 1.00 88.38 95 VAL A N 1
ATOM 742 C CA . VAL A 1 95 ? 3.763 5.248 4.532 1.00 88.38 95 VAL A CA 1
ATOM 743 C C . VAL A 1 95 ? 3.331 4.697 3.176 1.00 88.38 95 VAL A C 1
ATOM 745 O O . VAL A 1 95 ? 3.006 3.517 3.074 1.00 88.38 95 VAL A O 1
ATOM 748 N N . GLY A 1 96 ? 3.362 5.511 2.119 1.00 89.69 96 GLY A N 1
ATOM 749 C CA . GLY A 1 96 ? 2.977 5.099 0.771 1.00 89.69 96 GLY A CA 1
ATOM 750 C C . GLY A 1 96 ? 3.887 4.010 0.203 1.00 89.69 96 GLY A C 1
ATOM 751 O O . GLY A 1 96 ? 3.392 3.024 -0.349 1.00 89.69 96 GLY A O 1
ATOM 752 N N . GLN A 1 97 ? 5.204 4.138 0.382 1.00 89.56 97 GLN A N 1
ATOM 753 C CA . GLN A 1 97 ? 6.165 3.101 -0.008 1.00 89.56 97 GLN A CA 1
ATOM 754 C C . GLN A 1 97 ? 5.947 1.810 0.789 1.00 89.56 97 GLN A C 1
ATOM 756 O O . GLN A 1 97 ? 5.876 0.726 0.202 1.00 89.56 97 GLN A O 1
ATOM 761 N N . LYS A 1 98 ? 5.766 1.921 2.112 1.00 88.81 98 LYS A N 1
ATOM 762 C CA . LYS A 1 98 ? 5.489 0.780 2.996 1.00 88.81 98 LYS A CA 1
ATOM 763 C C . LYS A 1 98 ? 4.199 0.066 2.588 1.00 88.81 98 LYS A C 1
ATOM 765 O O . LYS A 1 98 ? 4.200 -1.153 2.443 1.00 88.81 98 LYS A O 1
ATOM 770 N N . LEU A 1 99 ? 3.137 0.819 2.301 1.00 89.19 99 LEU A N 1
ATOM 771 C CA . LEU A 1 99 ? 1.857 0.287 1.837 1.00 89.19 99 LEU A CA 1
ATOM 772 C C . LEU A 1 99 ? 2.016 -0.436 0.500 1.00 89.19 99 LEU A C 1
ATOM 774 O O . LEU A 1 99 ? 1.600 -1.585 0.381 1.00 89.19 99 LEU A O 1
ATOM 778 N N . LYS A 1 100 ? 2.671 0.178 -0.494 1.00 88.44 100 LYS A N 1
ATOM 779 C CA . LYS A 1 100 ? 2.874 -0.462 -1.805 1.00 88.44 100 LYS A CA 1
ATOM 780 C C . LYS A 1 100 ? 3.700 -1.747 -1.732 1.00 88.44 100 LYS A C 1
ATOM 782 O O . LYS A 1 100 ? 3.454 -2.651 -2.529 1.00 88.44 100 LYS A O 1
ATOM 787 N N . ASN A 1 101 ? 4.651 -1.839 -0.804 1.00 89.19 101 ASN A N 1
ATOM 788 C CA . ASN A 1 101 ? 5.446 -3.050 -0.595 1.00 89.19 101 ASN A CA 1
ATOM 789 C C . ASN A 1 101 ? 4.631 -4.206 -0.006 1.00 89.19 101 ASN A C 1
ATOM 791 O O . ASN A 1 101 ? 4.923 -5.362 -0.314 1.00 89.19 101 ASN A O 1
ATOM 795 N N . LEU A 1 102 ? 3.628 -3.887 0.812 1.00 87.38 102 LEU A N 1
ATOM 796 C CA . LEU A 1 102 ? 2.748 -4.864 1.448 1.00 87.38 102 LEU A CA 1
ATOM 797 C C . LEU A 1 102 ? 1.612 -5.318 0.532 1.00 87.38 102 LEU A C 1
ATOM 799 O O . LEU A 1 102 ? 1.058 -6.385 0.759 1.00 87.38 102 LEU A O 1
ATOM 803 N N . LEU A 1 103 ? 1.277 -4.550 -0.512 1.00 88.00 103 LEU A N 1
ATOM 804 C CA . LEU A 1 103 ? 0.221 -4.930 -1.446 1.00 88.00 103 LEU A CA 1
ATOM 805 C C . LEU A 1 103 ? 0.508 -6.278 -2.136 1.00 88.00 103 LEU A C 1
ATOM 807 O O . LEU A 1 103 ? 1.651 -6.539 -2.534 1.00 88.00 103 LEU A O 1
ATOM 811 N N . PRO A 1 104 ? -0.539 -7.090 -2.382 1.00 86.69 104 PRO A N 1
ATOM 812 C CA . PRO A 1 104 ? -0.416 -8.323 -3.146 1.00 86.69 104 PRO A CA 1
ATOM 813 C C . PRO A 1 104 ? 0.055 -8.051 -4.577 1.00 86.69 104 PRO A C 1
ATOM 815 O O . PRO A 1 104 ? -0.243 -7.004 -5.162 1.00 86.69 104 PRO A O 1
ATOM 818 N N . ASP A 1 105 ? 0.716 -9.031 -5.190 1.00 84.06 105 ASP A N 1
ATOM 819 C CA . ASP A 1 105 ? 1.325 -8.882 -6.518 1.00 84.06 105 ASP A CA 1
ATOM 820 C C . ASP A 1 105 ? 0.315 -8.491 -7.616 1.00 84.06 105 ASP A C 1
ATOM 822 O O . ASP A 1 105 ? 0.630 -7.689 -8.501 1.00 84.06 105 ASP A O 1
ATOM 826 N N . HIS A 1 106 ? -0.929 -8.979 -7.520 1.00 86.44 106 HIS A N 1
ATOM 827 C CA . HIS A 1 106 ? -2.003 -8.653 -8.466 1.00 86.44 106 HIS A CA 1
ATOM 828 C C . HIS A 1 106 ? -2.443 -7.182 -8.412 1.00 86.44 106 HIS A C 1
ATOM 830 O O . HIS A 1 106 ? -2.969 -6.671 -9.397 1.00 86.44 106 HIS A O 1
ATOM 836 N N . LEU A 1 107 ? -2.221 -6.491 -7.289 1.00 87.25 107 LEU A N 1
ATOM 837 C CA . LEU A 1 107 ? -2.429 -5.046 -7.182 1.00 87.25 107 LEU A CA 1
ATOM 838 C C . LEU A 1 107 ? -1.141 -4.283 -7.487 1.00 87.25 107 LEU A C 1
ATOM 840 O O . LEU A 1 107 ? -1.181 -3.259 -8.162 1.00 87.25 107 LEU A O 1
ATOM 844 N N . ARG A 1 108 ? 0.014 -4.778 -7.030 1.00 84.88 108 ARG A N 1
ATOM 845 C CA . ARG A 1 108 ? 1.295 -4.061 -7.127 1.00 84.88 108 ARG A CA 1
ATOM 846 C C . ARG A 1 108 ? 1.767 -3.835 -8.565 1.00 84.88 108 ARG A C 1
ATOM 848 O O . ARG A 1 108 ? 2.410 -2.824 -8.835 1.00 84.88 108 ARG A O 1
ATOM 855 N N . THR A 1 109 ? 1.452 -4.757 -9.472 1.00 85.81 109 THR A N 1
ATOM 856 C CA . THR A 1 109 ? 1.792 -4.666 -10.906 1.00 85.81 109 THR A CA 1
ATOM 857 C C . THR A 1 109 ? 0.949 -3.644 -11.671 1.00 85.81 109 THR A C 1
ATOM 859 O O . THR A 1 109 ? 1.292 -3.271 -12.792 1.00 85.81 109 THR A O 1
ATOM 862 N N . LEU A 1 110 ? -0.150 -3.173 -11.080 1.00 87.88 110 LEU A N 1
ATOM 863 C CA . LEU A 1 110 ? -1.064 -2.232 -11.709 1.00 87.88 110 LEU A CA 1
ATOM 864 C C . LEU A 1 110 ? -0.649 -0.787 -11.427 1.00 87.88 110 LEU A C 1
ATOM 866 O O . LEU A 1 110 ? -0.207 -0.439 -10.333 1.00 87.88 110 LEU A O 1
ATOM 870 N N . THR A 1 111 ? -0.895 0.085 -12.404 1.00 87.06 111 THR A N 1
ATOM 871 C CA . THR A 1 111 ? -0.561 1.513 -12.327 1.00 87.06 111 THR A CA 1
ATOM 872 C C . THR A 1 111 ? -1.775 2.369 -12.704 1.00 87.06 111 THR A C 1
ATOM 874 O O . THR A 1 111 ? -2.672 1.933 -13.432 1.00 87.06 111 THR A O 1
ATOM 877 N N . GLY A 1 112 ? -1.832 3.597 -12.182 1.00 90.06 112 GLY A N 1
ATOM 878 C CA . GLY A 1 112 ? -2.845 4.592 -12.544 1.00 90.06 112 GLY A CA 1
ATOM 879 C C . GLY A 1 112 ? -4.264 4.246 -12.078 1.00 90.06 112 GLY A C 1
ATOM 880 O O . GLY A 1 112 ? -4.483 3.836 -10.937 1.00 90.06 112 GLY A O 1
ATOM 881 N N . ASN A 1 113 ? -5.248 4.430 -12.961 1.00 91.00 113 ASN A N 1
ATOM 882 C CA . ASN A 1 113 ? -6.674 4.295 -12.627 1.00 91.00 113 ASN A CA 1
ATOM 883 C C . ASN A 1 113 ? -7.098 2.849 -12.318 1.00 91.00 113 ASN A C 1
ATOM 885 O O . ASN A 1 113 ? -7.999 2.618 -11.507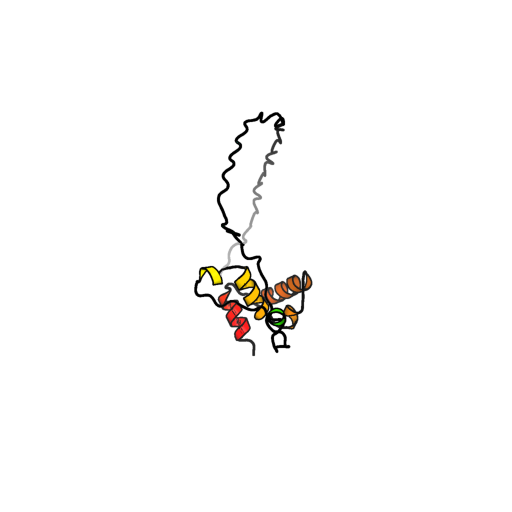 1.00 91.00 113 ASN A O 1
ATOM 889 N N . ARG A 1 114 ? -6.422 1.862 -12.916 1.00 89.94 114 ARG A N 1
ATOM 890 C CA . ARG A 1 114 ? -6.677 0.435 -12.661 1.00 89.94 114 ARG A CA 1
ATOM 891 C C . ARG A 1 114 ? -6.305 0.050 -11.233 1.00 89.94 114 ARG A C 1
ATOM 893 O O . ARG A 1 114 ? -7.072 -0.629 -10.563 1.00 89.94 114 ARG A O 1
ATOM 900 N N . LEU A 1 115 ? -5.169 0.557 -10.751 1.00 92.25 115 LEU A N 1
ATOM 901 C CA . LEU A 1 115 ? -4.764 0.386 -9.359 1.00 92.25 115 LEU A CA 1
ATOM 902 C C . LEU A 1 115 ? -5.783 1.028 -8.417 1.00 92.25 115 LEU A C 1
ATOM 904 O O . LEU A 1 115 ? -6.233 0.379 -7.486 1.00 92.25 115 LEU A O 1
ATOM 908 N N . LYS A 1 116 ? -6.185 2.279 -8.677 1.00 91.00 116 LYS A N 1
ATOM 909 C CA . LYS A 1 116 ? -7.137 3.001 -7.815 1.00 91.00 116 LYS A CA 1
ATOM 910 C C . LYS A 1 116 ? -8.483 2.281 -7.694 1.00 91.00 116 LYS A C 1
ATOM 912 O O . LYS A 1 116 ? -8.999 2.142 -6.591 1.00 91.00 116 LYS A O 1
ATOM 917 N N . SER A 1 117 ? -9.044 1.820 -8.813 1.00 93.69 117 SER A N 1
ATOM 918 C CA . SER A 1 117 ? -10.338 1.121 -8.829 1.00 93.69 117 SER A CA 1
ATOM 919 C C . SER A 1 117 ? -10.281 -0.214 -8.089 1.00 93.69 117 SER A C 1
ATOM 921 O O . SER A 1 117 ? -11.116 -0.459 -7.220 1.00 93.69 117 SER A O 1
ATOM 923 N N . LEU A 1 118 ? -9.273 -1.045 -8.361 1.00 91.56 118 LEU A N 1
ATOM 924 C CA . LEU A 1 118 ? -9.125 -2.334 -7.685 1.00 91.56 118 LEU A CA 1
ATOM 925 C C . LEU A 1 118 ? -8.751 -2.186 -6.211 1.00 91.56 118 LEU A C 1
ATOM 927 O O . LEU A 1 118 ? -9.292 -2.907 -5.377 1.00 91.56 118 LEU A O 1
ATOM 931 N N . LEU A 1 119 ? -7.902 -1.215 -5.870 1.00 90.19 119 LEU A N 1
ATOM 932 C CA . LEU A 1 119 ? -7.585 -0.900 -4.480 1.00 90.19 119 LEU A CA 1
ATOM 933 C C . LEU A 1 119 ? -8.835 -0.444 -3.722 1.00 90.19 119 LEU A C 1
ATOM 935 O O . LEU A 1 119 ? -9.055 -0.884 -2.601 1.00 90.19 119 LEU A O 1
ATOM 939 N N . LYS A 1 120 ? -9.697 0.372 -4.342 1.00 91.19 120 LYS A N 1
ATOM 940 C CA . LYS A 1 120 ? -10.979 0.764 -3.744 1.00 91.19 120 LYS A CA 1
ATOM 941 C C . LYS A 1 120 ? -11.857 -0.456 -3.470 1.00 91.19 120 LYS A C 1
ATOM 943 O O . LYS A 1 120 ? -12.373 -0.584 -2.368 1.00 91.19 120 LYS A O 1
ATOM 948 N N . VAL A 1 121 ? -12.002 -1.363 -4.437 1.00 92.12 121 VAL A N 1
ATOM 949 C CA . VAL A 1 121 ? -12.776 -2.604 -4.251 1.00 92.12 121 VAL A CA 1
ATOM 950 C C . VAL A 1 121 ? -12.183 -3.464 -3.128 1.00 92.12 121 VAL A C 1
ATOM 952 O O . VAL A 1 121 ? -12.924 -3.978 -2.294 1.00 92.12 121 VAL A O 1
ATOM 955 N N . PHE A 1 122 ? -10.855 -3.575 -3.062 1.00 90.00 122 PHE A N 1
ATOM 956 C CA . PHE A 1 122 ? -10.160 -4.320 -2.013 1.00 90.00 122 PHE A CA 1
ATOM 957 C C . PHE A 1 122 ? -10.394 -3.726 -0.615 1.00 90.00 122 PHE A C 1
ATOM 959 O O . PHE A 1 122 ? -10.690 -4.465 0.324 1.00 90.00 122 PHE A O 1
ATOM 966 N N . LEU A 1 123 ? -10.309 -2.400 -0.484 1.00 87.94 123 LEU A N 1
ATOM 967 C CA . LEU A 1 123 ? -10.546 -1.691 0.777 1.00 87.94 123 LEU A CA 1
ATOM 968 C C . LEU A 1 123 ? -12.024 -1.689 1.185 1.00 87.94 123 LEU A C 1
ATOM 970 O O . LEU A 1 123 ? -12.329 -1.678 2.367 1.00 87.94 123 LEU A O 1
ATOM 974 N N . LEU A 1 124 ? -12.958 -1.743 0.233 1.00 90.94 124 LEU A N 1
ATOM 975 C CA . LEU A 1 124 ? -14.381 -1.906 0.551 1.00 90.94 124 LEU A CA 1
ATOM 976 C C . LEU A 1 124 ? -14.700 -3.311 1.073 1.00 90.94 124 LEU A C 1
ATOM 978 O O . LEU A 1 124 ? -15.610 -3.470 1.880 1.00 90.94 124 LEU A O 1
ATOM 982 N N . LYS A 1 125 ? -13.960 -4.330 0.620 1.00 90.50 125 LYS A N 1
ATOM 983 C CA . LYS A 1 125 ? -14.130 -5.710 1.089 1.00 90.50 125 LYS A CA 1
ATOM 984 C C . LYS A 1 125 ? -13.616 -5.906 2.519 1.00 90.50 125 LYS A C 1
ATOM 986 O O . LYS A 1 125 ? -14.171 -6.721 3.247 1.00 90.50 125 LYS A O 1
ATOM 991 N N . ASN A 1 126 ? -12.571 -5.176 2.905 1.00 85.88 126 ASN A N 1
ATOM 992 C CA . ASN A 1 126 ? -11.954 -5.261 4.224 1.00 85.88 12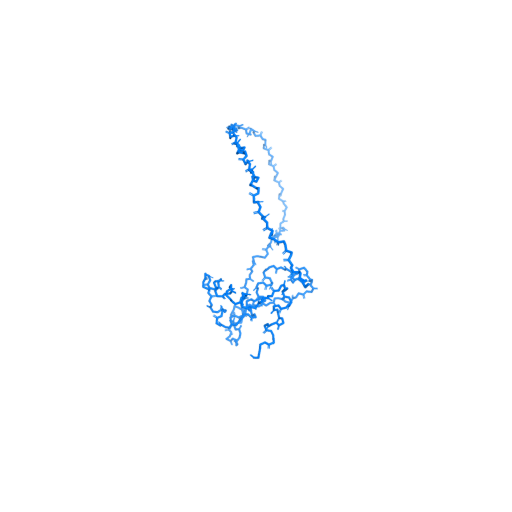6 ASN A CA 1
ATOM 993 C C . ASN A 1 126 ? -12.099 -3.901 4.923 1.00 85.88 126 ASN A C 1
ATOM 995 O O . ASN A 1 126 ? -11.279 -3.021 4.663 1.00 85.88 126 ASN A O 1
ATOM 999 N N . PRO A 1 127 ? -13.129 -3.688 5.762 1.00 84.00 127 PRO A N 1
ATOM 1000 C CA . PRO A 1 127 ? -13.322 -2.412 6.437 1.00 84.00 127 PRO A CA 1
ATOM 1001 C C . PRO A 1 127 ? -12.205 -2.209 7.460 1.00 84.00 127 PRO A C 1
ATOM 1003 O O . PRO A 1 127 ? -12.236 -2.770 8.552 1.00 84.00 127 PRO A O 1
ATOM 1006 N N . VAL A 1 128 ? -11.202 -1.423 7.079 1.00 85.19 128 VAL A N 1
ATOM 1007 C CA . VAL A 1 128 ? -10.090 -1.064 7.953 1.00 85.19 128 VAL A CA 1
ATOM 1008 C C . VAL A 1 128 ? -10.216 0.400 8.349 1.00 85.19 128 VAL A C 1
ATOM 1010 O O . VAL A 1 128 ? -10.313 1.271 7.480 1.00 85.19 128 VAL A O 1
ATOM 1013 N N . TYR A 1 129 ? -10.200 0.674 9.653 1.00 83.31 129 TYR A N 1
ATOM 1014 C CA . TYR A 1 129 ? -10.383 2.023 10.192 1.00 83.31 129 TYR A CA 1
ATOM 1015 C C . TYR A 1 129 ? -9.066 2.641 10.675 1.00 83.31 129 TYR A C 1
ATOM 1017 O O . TYR A 1 129 ? -8.972 3.866 10.786 1.00 83.31 129 TYR A O 1
ATOM 1025 N N . LYS A 1 130 ? -8.031 1.822 10.913 1.00 86.75 130 LYS A N 1
ATOM 1026 C CA . LYS A 1 130 ? -6.674 2.270 11.267 1.00 86.75 130 LYS A CA 1
ATOM 1027 C C . LYS A 1 130 ? -5.610 1.703 10.332 1.00 86.75 130 LYS A C 1
ATOM 1029 O O . LYS A 1 130 ? -5.717 0.601 9.811 1.00 86.75 130 LYS A O 1
ATOM 1034 N N . ILE A 1 131 ? -4.514 2.439 10.168 1.00 83.00 131 ILE A N 1
ATOM 1035 C CA . ILE A 1 131 ? -3.362 1.966 9.384 1.00 83.00 131 ILE A CA 1
ATOM 1036 C C . ILE A 1 131 ? -2.747 0.707 10.013 1.00 83.00 131 ILE A C 1
ATOM 1038 O O . ILE A 1 131 ? -2.321 -0.181 9.289 1.00 83.00 131 ILE A O 1
ATOM 1042 N N . GLU A 1 132 ? -2.733 0.601 11.340 1.00 85.06 132 GLU A N 1
ATOM 1043 C CA . GLU A 1 132 ? -2.207 -0.564 12.070 1.00 85.06 132 GLU A CA 1
ATOM 1044 C C . GLU A 1 132 ? -2.981 -1.845 11.737 1.00 85.06 132 GLU A C 1
ATOM 1046 O O . GLU A 1 132 ? -2.378 -2.832 11.329 1.00 85.06 132 GLU A O 1
ATOM 1051 N N . GLU A 1 133 ? -4.313 -1.787 11.781 1.00 86.62 133 GLU A N 1
ATOM 1052 C CA . GLU A 1 133 ? -5.200 -2.892 11.394 1.00 86.62 133 GLU A CA 1
ATOM 1053 C C . GLU A 1 133 ? -4.957 -3.329 9.939 1.00 86.62 133 GLU A C 1
ATOM 1055 O O . GLU A 1 133 ? -4.994 -4.517 9.618 1.00 86.62 133 GLU A O 1
ATOM 1060 N N . PHE A 1 134 ? -4.656 -2.375 9.047 1.00 85.69 134 PHE A N 1
ATOM 1061 C CA . PHE A 1 134 ? -4.305 -2.689 7.661 1.00 85.69 134 PHE A CA 1
ATOM 1062 C C . PHE A 1 134 ? -2.993 -3.474 7.606 1.00 85.69 134 PHE A C 1
ATOM 1064 O O . PHE A 1 134 ? -2.903 -4.475 6.899 1.00 85.69 134 PHE A O 1
ATOM 1071 N N . LEU A 1 135 ? -1.971 -3.034 8.347 1.00 84.31 135 LEU A N 1
ATOM 1072 C CA . LEU A 1 135 ? -0.672 -3.708 8.392 1.00 84.31 135 LEU A CA 1
ATOM 1073 C C . LEU A 1 135 ? -0.796 -5.132 8.947 1.00 84.31 135 LEU A C 1
ATOM 1075 O O . LEU A 1 135 ? -0.167 -6.044 8.412 1.00 84.31 135 LEU A O 1
ATOM 1079 N N . GLU A 1 136 ? -1.613 -5.331 9.978 1.00 86.19 136 GLU A N 1
ATOM 1080 C CA . GLU A 1 136 ? -1.900 -6.649 10.550 1.00 86.19 136 GLU A CA 1
ATOM 1081 C C . GLU A 1 136 ? -2.586 -7.564 9.533 1.00 86.19 136 GLU A C 1
ATOM 1083 O O . GLU A 1 136 ? -2.091 -8.660 9.270 1.00 86.19 136 GLU A O 1
ATOM 1088 N N . LEU A 1 137 ? -3.643 -7.083 8.870 1.00 84.81 137 LEU A N 1
ATOM 1089 C CA . LEU A 1 137 ? -4.371 -7.838 7.847 1.00 84.81 137 LEU A CA 1
ATOM 1090 C C . LEU A 1 137 ? -3.456 -8.332 6.718 1.00 84.81 137 LEU A C 1
ATOM 1092 O O . LEU A 1 137 ? -3.603 -9.460 6.245 1.00 84.81 137 LEU A O 1
ATOM 1096 N N . MET A 1 138 ? -2.487 -7.512 6.306 1.00 81.44 138 MET A N 1
ATOM 1097 C CA . MET A 1 138 ? -1.527 -7.886 5.265 1.00 81.44 138 MET A CA 1
ATOM 1098 C C . MET A 1 138 ? -0.488 -8.915 5.736 1.00 81.44 138 MET A C 1
ATOM 1100 O O . MET A 1 138 ? -0.010 -9.695 4.917 1.00 81.44 138 MET A O 1
ATOM 1104 N N . ASN A 1 139 ? -0.147 -8.944 7.027 1.00 80.69 139 ASN A N 1
ATOM 1105 C CA . ASN A 1 139 ? 0.806 -9.907 7.594 1.00 80.69 139 ASN A CA 1
ATOM 1106 C C . ASN A 1 139 ? 0.154 -11.252 7.953 1.00 80.69 139 ASN A C 1
ATOM 1108 O O . ASN A 1 139 ? 0.842 -12.268 8.012 1.00 80.69 139 ASN A O 1
ATOM 1112 N N . THR A 1 140 ? -1.154 -11.259 8.224 1.00 77.00 140 THR A N 1
ATOM 1113 C CA . THR A 1 140 ? -1.917 -12.460 8.604 1.00 77.00 140 THR A CA 1
ATOM 1114 C C . THR A 1 140 ? -2.405 -13.271 7.397 1.00 77.00 140 THR A C 1
ATOM 1116 O O . THR A 1 140 ? -2.874 -14.394 7.572 1.00 77.00 140 THR A O 1
ATOM 1119 N N . SER A 1 141 ? -2.285 -12.751 6.169 1.00 58.03 141 SER A N 1
ATOM 1120 C CA . SER A 1 141 ? -2.534 -13.553 4.966 1.00 58.03 141 SER A CA 1
ATOM 1121 C C . SER A 1 141 ? -1.460 -14.648 4.843 1.00 58.03 141 SER A C 1
ATOM 1123 O O . SER A 1 141 ? -0.286 -14.288 4.740 1.00 58.03 141 SER A O 1
ATOM 1125 N N . PRO A 1 142 ? -1.824 -15.946 4.850 1.00 45.56 142 PRO A N 1
ATOM 1126 C CA . PRO A 1 142 ? -0.879 -17.039 4.614 1.00 45.56 142 PRO A CA 1
ATOM 1127 C C . PRO A 1 142 ? -0.287 -17.006 3.198 1.00 45.56 142 PRO A C 1
ATOM 1129 O O . PRO A 1 142 ? -0.935 -16.430 2.288 1.00 45.56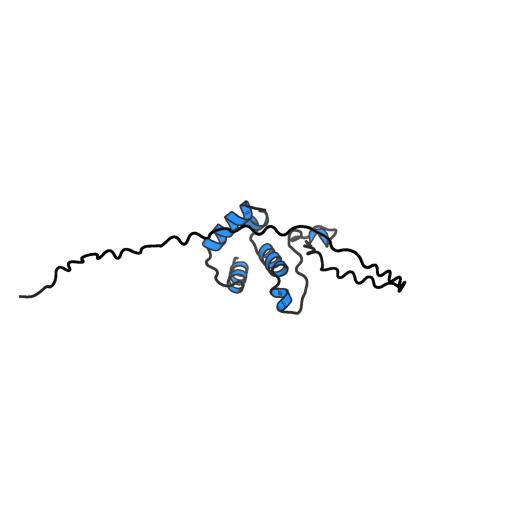 142 PRO A O 1
#

Sequence (142 aa):
VLQMLQTWTWTTEATDMNVDASVTDATDRDVDASVTDATDMDVDCSVTEATDTENLPEILVETHVTVHSYPTRHASRFVLPQHRTALFEKKPSYVGQKLKNLLPDHLRTLTGNRLKSLLKVFLLKNPVYKIEEFLELMNTSP